Protein AF-A0A430LEE6-F1 (afdb_monomer)

Secondary structure (DSSP, 8-state):
-HHHHHHHT-HHHHHHHHHHHHHTT--HHHHHHHHHSPTT----TTGGG--HHHHHHHHHHHHHHHTSS--HHHHHHHHTTSSSHHHHHHHHHHHHHHHHHHHHHHHTTGGG-TT---PPP--

Foldseek 3Di:
DLLLCLVLVLLVCVQVCLVVCVVVVQDLQRSVCSNDPDALDQDDACVSSHGLLRRLLSNVLSCCRPVVDDDPVSLVSNVVNDDDPVVVVVSSVVSVVVSVVSCVCLVVCPVVPVVPGNDRHPD

Organism: NCBI:txid1147111

InterPro domains:
  IPR029032 AhpD-like [G3DSA:1.20.1290.10] (1-118)
  IPR029032 AhpD-like [SSF69118] (3-110)

Radius of gyration: 14.03 Å; Cα contacts (8 Å, |Δi|>4): 164; chains: 1; bounding box: 35×23×39 Å

Sequence (123 aa):
MSRVGVLTGAAVEWNAHAPMLKKAGVTDEGIETVRTAAPGQKGSDGEGGLSIRMWDLMRYVDAVTKDVNVSDEIFEAMRKHLNDDRQVYEFTMIICGYNASSRFFVALDVAEMKDAKIVKAKL

pLDDT: mean 96.22, std 3.98, range [73.94, 98.75]

Solvent-accessible surface area (backbone atoms only — not comparable to full-atom values): 6826 Å² total; per-residue (Å²): 103,39,51,56,16,50,74,70,45,16,29,62,50,26,70,67,35,45,51,50,43,48,75,72,68,43,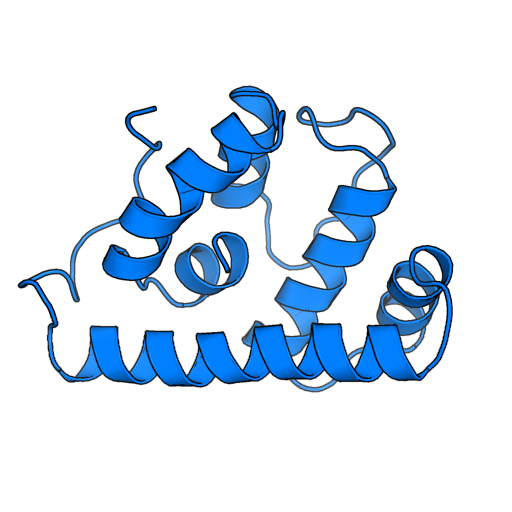41,76,53,19,54,47,36,59,67,63,59,60,84,60,54,84,65,50,71,55,48,59,51,28,46,44,65,54,34,33,46,48,28,38,52,34,27,58,74,74,61,62,72,64,50,68,72,45,50,55,52,30,48,75,74,45,92,50,72,63,52,52,49,52,53,51,49,51,53,52,53,44,56,52,48,34,50,52,39,40,75,64,36,48,93,80,25,50,86,40,74,83,65,87,76,90,115

Mean predicted aligned error: 2.57 Å

Structure (mmCIF, N/CA/C/O backbone):
data_AF-A0A430LEE6-F1
#
_entry.id   AF-A0A430LEE6-F1
#
loop_
_atom_site.group_PDB
_atom_site.id
_atom_site.type_symbol
_atom_site.label_atom_id
_atom_site.label_alt_id
_atom_site.label_comp_id
_atom_site.label_asym_id
_atom_site.label_entity_id
_atom_site.label_seq_id
_atom_site.pdbx_PDB_ins_code
_atom_site.Cartn_x
_atom_site.Cartn_y
_atom_site.Cartn_z
_atom_site.occupancy
_atom_site.B_iso_or_equiv
_atom_site.auth_seq_id
_atom_site.auth_comp_id
_atom_site.auth_asym_id
_atom_site.auth_atom_id
_atom_site.pdbx_PDB_model_num
ATOM 1 N N . MET A 1 1 ? -0.022 4.634 -3.703 1.00 78.00 1 MET A N 1
ATOM 2 C CA . MET A 1 1 ? 0.870 4.659 -4.886 1.00 78.00 1 MET A CA 1
ATOM 3 C C . MET A 1 1 ? 2.002 3.659 -4.752 1.00 78.00 1 MET A C 1
ATOM 5 O O . MET A 1 1 ? 1.953 2.643 -5.422 1.00 78.00 1 MET A O 1
ATOM 9 N N . SER A 1 2 ? 2.970 3.883 -3.852 1.00 94.38 2 SER A N 1
ATOM 10 C CA . SER A 1 2 ? 4.186 3.059 -3.767 1.00 94.38 2 SER A CA 1
ATOM 11 C C . SER A 1 2 ? 3.878 1.575 -3.572 1.00 94.38 2 SER A C 1
ATOM 13 O O . SER A 1 2 ? 4.439 0.744 -4.273 1.00 94.38 2 SER A O 1
ATOM 15 N N . ARG A 1 3 ? 2.913 1.246 -2.701 1.00 97.75 3 ARG A N 1
ATOM 16 C CA . ARG A 1 3 ? 2.467 -0.138 -2.504 1.00 97.75 3 ARG A CA 1
ATOM 17 C C . ARG A 1 3 ? 1.811 -0.751 -3.748 1.00 97.75 3 ARG A C 1
ATOM 19 O O . ARG A 1 3 ? 2.091 -1.900 -4.052 1.00 97.75 3 ARG A O 1
ATOM 26 N N . VAL A 1 4 ? 1.004 0.009 -4.497 1.00 98.12 4 VAL A N 1
ATOM 27 C CA . VAL A 1 4 ? 0.418 -0.473 -5.764 1.00 98.12 4 VAL A CA 1
ATOM 28 C C . VAL A 1 4 ? 1.534 -0.830 -6.742 1.00 98.12 4 VAL A C 1
ATOM 30 O O . VAL A 1 4 ? 1.556 -1.958 -7.212 1.00 98.12 4 VAL A O 1
ATOM 33 N N . GLY A 1 5 ? 2.512 0.061 -6.946 1.00 96.81 5 GLY A N 1
ATOM 34 C CA . GLY A 1 5 ? 3.654 -0.203 -7.830 1.00 96.81 5 GLY A CA 1
ATOM 35 C C . GLY A 1 5 ? 4.478 -1.431 -7.418 1.00 96.81 5 GLY A C 1
ATOM 36 O O . GLY A 1 5 ? 4.878 -2.220 -8.270 1.00 96.81 5 GLY A O 1
ATOM 37 N N . VAL A 1 6 ? 4.672 -1.652 -6.111 1.00 97.69 6 VAL A N 1
ATOM 38 C CA . VAL A 1 6 ? 5.297 -2.882 -5.579 1.00 97.69 6 VAL A CA 1
ATOM 39 C C . VAL A 1 6 ? 4.489 -4.119 -5.977 1.00 97.69 6 VAL A C 1
ATOM 41 O O . VAL A 1 6 ? 5.043 -5.088 -6.490 1.00 97.69 6 VAL A O 1
ATOM 44 N N . LEU A 1 7 ? 3.175 -4.086 -5.757 1.00 97.88 7 LEU A N 1
ATOM 45 C CA . LEU A 1 7 ? 2.280 -5.214 -6.001 1.00 97.88 7 LEU A CA 1
ATOM 46 C C . LEU A 1 7 ? 2.088 -5.519 -7.488 1.00 97.88 7 LEU A C 1
ATOM 48 O O . LEU A 1 7 ? 1.918 -6.683 -7.854 1.00 97.88 7 LEU A O 1
ATOM 52 N N . THR A 1 8 ? 2.076 -4.501 -8.342 1.00 96.88 8 THR A N 1
ATOM 53 C CA . THR A 1 8 ? 1.879 -4.639 -9.790 1.00 96.88 8 THR A CA 1
ATOM 54 C C . THR A 1 8 ? 3.184 -4.864 -10.548 1.00 96.88 8 THR A C 1
ATOM 56 O O . THR A 1 8 ? 3.136 -5.220 -11.721 1.00 96.88 8 THR A O 1
ATOM 59 N N . GLY A 1 9 ? 4.338 -4.682 -9.899 1.00 95.94 9 GLY A N 1
ATOM 60 C CA . GLY A 1 9 ? 5.646 -4.738 -10.552 1.00 95.94 9 GLY A CA 1
ATOM 61 C C . GLY A 1 9 ? 5.979 -3.484 -11.365 1.00 95.94 9 GLY A C 1
ATOM 62 O O . GLY A 1 9 ? 6.953 -3.482 -12.109 1.00 95.94 9 GLY A O 1
ATOM 63 N N . ALA A 1 10 ? 5.209 -2.400 -11.227 1.00 96.81 10 ALA A N 1
ATOM 64 C CA . ALA A 1 10 ? 5.473 -1.140 -11.911 1.00 96.81 10 ALA A CA 1
ATOM 65 C C . ALA A 1 10 ? 6.661 -0.395 -11.271 1.00 96.81 10 ALA A C 1
ATOM 67 O O . ALA A 1 10 ? 6.501 0.500 -10.435 1.00 96.81 10 ALA A O 1
ATOM 68 N N . ALA A 1 11 ? 7.881 -0.747 -11.687 1.00 95.56 11 ALA A N 1
ATOM 69 C CA . ALA A 1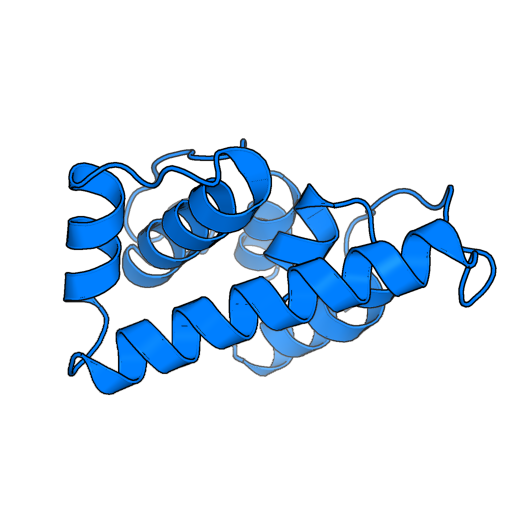 11 ? 9.118 -0.162 -11.163 1.00 95.56 11 ALA A CA 1
ATOM 70 C C . ALA A 1 11 ? 9.231 1.352 -11.394 1.00 95.56 11 ALA A C 1
ATOM 72 O O . ALA A 1 11 ? 9.789 2.056 -10.551 1.00 95.56 11 ALA A O 1
ATOM 73 N N . VAL A 1 12 ? 8.644 1.862 -12.482 1.00 93.56 12 VAL A N 1
ATOM 74 C CA . VAL A 1 12 ? 8.527 3.304 -12.755 1.00 93.56 12 VAL A CA 1
ATOM 75 C C . VAL A 1 12 ? 7.814 4.019 -11.605 1.00 93.56 12 VAL A C 1
ATOM 77 O O . VAL A 1 12 ? 8.325 5.000 -11.065 1.00 93.56 12 VAL A O 1
ATOM 80 N N . GLU A 1 13 ? 6.658 3.502 -11.180 1.00 94.38 13 GLU A N 1
ATOM 81 C CA . GLU A 1 13 ? 5.867 4.100 -10.100 1.00 94.38 13 GLU A CA 1
ATOM 82 C C . GLU A 1 13 ? 6.586 3.997 -8.759 1.00 94.38 13 GLU A C 1
ATOM 84 O O . GLU A 1 13 ? 6.619 4.965 -7.998 1.00 94.38 13 GLU A O 1
ATOM 89 N N . TRP A 1 14 ? 7.188 2.842 -8.466 1.00 95.75 14 TRP A N 1
ATOM 90 C CA . TRP A 1 14 ? 7.958 2.667 -7.238 1.00 95.75 14 TRP A CA 1
ATOM 91 C C . TRP A 1 14 ? 9.103 3.681 -7.141 1.00 95.75 14 TRP A C 1
ATOM 93 O O . TRP A 1 14 ? 9.220 4.378 -6.132 1.00 95.75 14 TRP A O 1
ATOM 103 N N . ASN A 1 15 ? 9.898 3.818 -8.202 1.00 94.31 15 ASN A N 1
ATOM 104 C CA . ASN A 1 15 ? 11.034 4.736 -8.229 1.00 94.31 15 ASN A CA 1
ATOM 105 C C . ASN A 1 15 ? 10.600 6.202 -8.095 1.00 94.31 15 ASN A C 1
ATOM 107 O O . ASN A 1 15 ? 11.286 6.983 -7.438 1.00 94.31 15 ASN A O 1
ATOM 111 N N . ALA A 1 16 ? 9.453 6.570 -8.670 1.00 92.38 16 ALA A N 1
ATOM 112 C CA . ALA A 1 16 ? 8.911 7.921 -8.558 1.00 92.38 16 ALA A CA 1
ATOM 113 C C . ALA A 1 16 ? 8.331 8.222 -7.162 1.00 92.38 16 ALA A C 1
ATOM 115 O O . ALA A 1 16 ? 8.472 9.340 -6.661 1.00 92.38 16 ALA A O 1
ATOM 116 N N . HIS A 1 17 ? 7.682 7.246 -6.517 1.00 94.12 17 HIS A N 1
ATOM 117 C CA . HIS A 1 17 ? 6.899 7.486 -5.300 1.00 94.12 17 HIS A CA 1
ATOM 118 C C . HIS A 1 17 ? 7.578 7.075 -3.992 1.00 94.12 17 HIS A C 1
ATOM 120 O O . HIS A 1 17 ? 7.241 7.638 -2.949 1.00 94.12 17 HIS A O 1
ATOM 126 N N . ALA A 1 18 ? 8.541 6.151 -3.991 1.00 94.81 18 ALA A N 1
ATOM 127 C CA . ALA A 1 18 ? 9.267 5.802 -2.767 1.00 94.81 18 ALA A CA 1
ATOM 128 C C . ALA A 1 18 ? 9.986 7.013 -2.123 1.00 94.81 18 ALA A C 1
ATOM 130 O O . ALA A 1 18 ? 9.840 7.194 -0.911 1.00 94.81 18 ALA A O 1
ATOM 131 N N . PRO A 1 19 ? 10.633 7.928 -2.880 1.00 94.62 19 PRO A N 1
ATOM 132 C CA . PRO A 1 19 ? 11.190 9.159 -2.309 1.00 94.62 19 PRO A CA 1
ATOM 133 C C . PRO A 1 19 ? 10.137 10.075 -1.668 1.00 94.62 19 PRO A C 1
ATOM 135 O O . PRO A 1 19 ? 10.438 10.827 -0.741 1.00 94.62 19 PRO A O 1
ATOM 138 N N . MET A 1 20 ? 8.883 10.022 -2.130 1.00 94.94 20 MET A N 1
ATOM 139 C CA . MET A 1 20 ? 7.795 10.811 -1.545 1.00 94.94 20 MET A CA 1
ATOM 140 C C . MET A 1 20 ? 7.382 10.281 -0.169 1.00 94.94 20 MET A C 1
ATOM 142 O O . MET A 1 20 ? 7.046 11.084 0.695 1.00 94.94 20 MET A O 1
ATOM 146 N N . LEU A 1 21 ? 7.465 8.964 0.069 1.00 94.25 21 LEU A N 1
ATOM 147 C CA . LEU A 1 21 ? 7.246 8.393 1.405 1.00 94.25 21 LEU A CA 1
ATOM 148 C C . LEU A 1 21 ? 8.270 8.937 2.405 1.00 94.25 21 LEU A C 1
ATOM 150 O O . LEU A 1 21 ? 7.897 9.355 3.499 1.00 94.25 21 LEU A O 1
ATOM 154 N N . LYS A 1 22 ? 9.542 9.016 1.998 1.00 94.69 22 LYS A N 1
ATOM 155 C CA . LYS A 1 22 ? 10.606 9.591 2.829 1.00 94.69 22 LYS A CA 1
ATOM 156 C C . LYS A 1 22 ? 10.338 11.061 3.148 1.00 94.69 22 LYS A C 1
ATOM 158 O O . LYS A 1 22 ? 10.417 11.462 4.305 1.00 94.69 22 LYS A O 1
ATOM 163 N N . LYS A 1 23 ? 9.951 11.854 2.142 1.00 95.12 23 LYS A N 1
ATOM 164 C CA . LYS A 1 23 ? 9.558 13.266 2.325 1.00 95.12 23 LYS A CA 1
ATOM 165 C C . LYS A 1 23 ? 8.335 13.432 3.232 1.00 95.12 23 LYS A C 1
ATOM 167 O O . LYS A 1 23 ? 8.241 14.433 3.930 1.00 95.12 23 LYS A O 1
ATOM 172 N N . ALA A 1 24 ? 7.427 12.458 3.238 1.00 94.06 24 ALA A N 1
ATOM 173 C CA . ALA A 1 24 ? 6.269 12.416 4.128 1.00 94.06 24 ALA A CA 1
ATOM 174 C C . ALA A 1 24 ? 6.602 11.931 5.556 1.00 94.06 24 ALA A C 1
ATOM 176 O O . ALA A 1 24 ? 5.698 11.810 6.378 1.00 94.06 24 ALA A O 1
ATOM 177 N N . GLY A 1 25 ? 7.875 11.656 5.860 1.00 95.44 25 GLY A N 1
ATOM 178 C CA . GLY A 1 25 ? 8.338 11.274 7.195 1.00 95.44 25 GLY A CA 1
ATOM 179 C C . GLY A 1 25 ? 8.333 9.771 7.479 1.00 95.44 25 GLY A C 1
ATOM 180 O O . GLY A 1 25 ? 8.590 9.381 8.615 1.00 95.44 25 GLY A O 1
ATOM 181 N N . VAL A 1 26 ? 8.077 8.914 6.484 1.00 96.69 26 VAL A N 1
ATOM 182 C CA . VAL A 1 26 ? 8.215 7.458 6.658 1.00 96.69 26 VAL A CA 1
ATOM 183 C C . VAL A 1 26 ? 9.700 7.106 6.797 1.00 96.69 26 VAL A C 1
ATOM 185 O O . VAL A 1 26 ? 10.541 7.592 6.034 1.00 96.69 26 VAL A O 1
ATOM 188 N N . THR A 1 27 ? 10.034 6.271 7.783 1.00 96.94 27 THR A N 1
ATOM 189 C CA . THR A 1 27 ? 11.412 5.827 8.037 1.00 96.94 27 THR A CA 1
ATOM 190 C C . THR A 1 27 ? 11.920 4.913 6.918 1.00 96.94 27 THR A C 1
ATOM 192 O O . THR A 1 27 ? 11.136 4.359 6.148 1.00 96.94 27 THR A O 1
ATOM 195 N N . ASP A 1 28 ? 13.239 4.719 6.821 1.00 96.50 28 ASP A N 1
ATOM 196 C CA . ASP A 1 28 ? 13.803 3.805 5.812 1.00 96.50 28 ASP A CA 1
ATOM 197 C C . ASP A 1 28 ? 13.358 2.357 6.041 1.00 96.50 28 ASP A C 1
ATOM 199 O O . ASP A 1 28 ? 13.143 1.620 5.081 1.00 96.50 28 ASP A O 1
ATOM 203 N N . GLU A 1 29 ? 13.170 1.975 7.307 1.00 97.44 29 GLU A N 1
ATOM 204 C CA . GLU A 1 29 ? 12.566 0.700 7.691 1.00 97.44 29 GLU A CA 1
ATOM 205 C C . GLU A 1 29 ? 11.111 0.613 7.214 1.00 97.44 29 GLU A C 1
ATOM 207 O O . GLU A 1 29 ? 10.758 -0.346 6.539 1.00 97.44 29 GLU A O 1
ATOM 212 N N . GLY A 1 30 ? 10.298 1.650 7.448 1.00 97.88 30 GLY A N 1
ATOM 213 C CA . GLY A 1 30 ? 8.913 1.713 6.974 1.00 97.88 30 GLY A CA 1
ATOM 214 C C . GLY A 1 30 ? 8.793 1.607 5.456 1.00 97.88 30 GLY A C 1
ATOM 215 O O . GLY A 1 30 ? 7.954 0.871 4.939 1.00 97.88 30 GLY A O 1
ATOM 216 N N . ILE A 1 31 ? 9.660 2.299 4.716 1.00 97.88 31 ILE A N 1
ATOM 217 C CA . ILE A 1 31 ? 9.689 2.229 3.248 1.00 97.88 31 ILE A CA 1
ATOM 218 C C . ILE A 1 31 ? 10.068 0.821 2.784 1.00 97.88 31 ILE A C 1
ATOM 220 O O . ILE A 1 31 ? 9.480 0.304 1.831 1.00 97.88 31 ILE A O 1
ATOM 224 N N . GLU A 1 32 ? 11.021 0.184 3.460 1.00 97.62 32 GLU A N 1
ATOM 225 C CA . GLU A 1 32 ? 11.403 -1.191 3.166 1.00 97.62 32 GLU A CA 1
ATOM 226 C C . GLU A 1 32 ? 10.278 -2.181 3.496 1.00 97.62 32 GLU A C 1
ATOM 228 O O . GLU A 1 32 ? 10.003 -3.076 2.695 1.00 97.62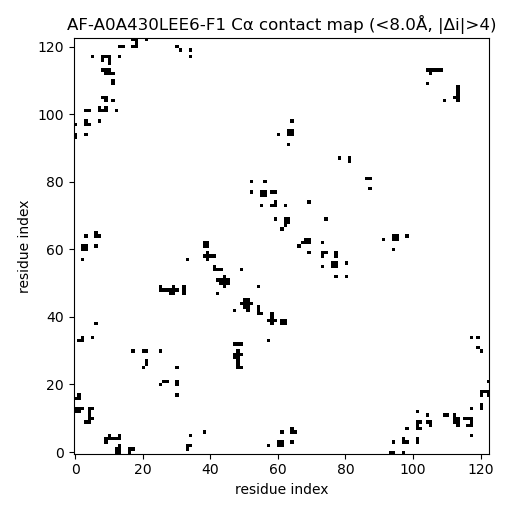 32 GLU A O 1
ATOM 233 N N . THR A 1 33 ? 9.551 -1.981 4.594 1.00 98.19 33 THR A N 1
ATOM 234 C CA . THR A 1 33 ? 8.350 -2.752 4.943 1.00 98.19 33 THR A CA 1
ATOM 235 C C . THR A 1 33 ? 7.268 -2.605 3.875 1.00 98.19 33 THR A C 1
ATOM 237 O O . THR A 1 33 ? 6.748 -3.610 3.396 1.00 98.19 33 THR A O 1
ATOM 240 N N . VAL A 1 34 ? 6.990 -1.390 3.384 1.00 98.06 34 VAL A N 1
ATOM 241 C CA . VAL A 1 34 ? 6.051 -1.172 2.261 1.00 98.06 34 VAL A CA 1
ATOM 242 C C . VAL A 1 34 ? 6.460 -1.964 1.011 1.00 98.06 34 VAL A C 1
ATOM 244 O O . VAL A 1 34 ? 5.596 -2.434 0.265 1.00 98.06 34 VAL A O 1
ATOM 247 N N . ARG A 1 35 ? 7.766 -2.140 0.776 1.00 97.75 35 ARG A N 1
ATOM 248 C CA . ARG A 1 35 ? 8.306 -2.897 -0.362 1.00 97.75 35 ARG A CA 1
ATOM 249 C C . ARG A 1 35 ? 8.244 -4.413 -0.169 1.00 97.75 35 ARG A C 1
ATOM 251 O O . ARG A 1 35 ? 8.113 -5.135 -1.153 1.00 97.75 35 ARG A O 1
ATOM 258 N N . THR A 1 36 ? 8.389 -4.896 1.063 1.00 97.81 36 THR A N 1
ATOM 259 C CA . THR A 1 36 ? 8.699 -6.310 1.344 1.00 97.81 36 THR A CA 1
ATOM 260 C C . THR A 1 3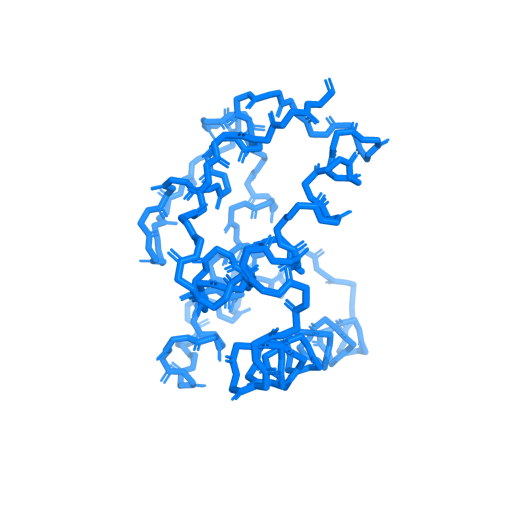6 ? 7.599 -7.070 2.070 1.00 97.81 36 THR A C 1
ATOM 262 O O . THR A 1 36 ? 7.559 -8.293 1.950 1.00 97.81 36 THR A O 1
ATOM 265 N N . ALA A 1 37 ? 6.693 -6.383 2.773 1.00 98.19 37 ALA A N 1
ATOM 266 C CA . ALA A 1 37 ? 5.591 -7.019 3.486 1.00 98.19 37 ALA A CA 1
ATOM 267 C C . ALA A 1 37 ? 4.753 -7.880 2.535 1.00 98.19 37 ALA A C 1
ATOM 269 O O . ALA A 1 37 ? 4.453 -7.462 1.407 1.00 98.19 37 ALA A O 1
ATOM 270 N N . ALA A 1 38 ? 4.348 -9.063 2.994 1.00 98.00 38 ALA A N 1
ATOM 271 C CA . ALA A 1 38 ? 3.491 -9.941 2.209 1.00 98.00 38 ALA A CA 1
ATOM 272 C C . ALA A 1 38 ? 2.118 -9.276 1.974 1.00 98.00 38 ALA A C 1
ATOM 274 O O . ALA A 1 38 ? 1.648 -8.537 2.845 1.00 98.00 38 ALA A O 1
ATOM 275 N N . PRO A 1 39 ? 1.463 -9.495 0.818 1.00 97.31 39 PRO A N 1
ATOM 276 C CA . PRO A 1 39 ? 0.125 -8.966 0.578 1.00 97.31 39 PRO A CA 1
ATOM 277 C C . PRO A 1 39 ? -0.853 -9.362 1.692 1.00 97.31 39 PRO A C 1
ATOM 279 O O . PRO A 1 39 ? -0.943 -10.535 2.050 1.00 97.31 39 PRO A O 1
ATOM 282 N N . GLY A 1 40 ? -1.555 -8.381 2.262 1.00 96.56 40 GLY A N 1
ATOM 283 C CA . GLY A 1 40 ? -2.538 -8.599 3.329 1.00 96.56 40 GLY A CA 1
ATOM 284 C C . GLY A 1 40 ? -1.946 -8.850 4.723 1.00 96.56 40 GLY A C 1
ATOM 285 O O . GLY A 1 40 ? -2.710 -9.089 5.664 1.00 96.56 40 GLY A O 1
ATOM 286 N N . GLN A 1 41 ? -0.618 -8.767 4.881 1.00 97.88 41 GLN A N 1
ATOM 287 C CA . GLN A 1 41 ? 0.062 -8.928 6.167 1.00 97.88 41 GLN A CA 1
ATOM 288 C C . GLN A 1 41 ? -0.493 -7.959 7.220 1.00 97.88 41 GLN A C 1
ATOM 290 O O . GLN A 1 41 ? -0.642 -6.761 6.980 1.00 97.88 41 GLN A O 1
ATOM 295 N N . LYS A 1 42 ? -0.780 -8.500 8.408 1.00 97.00 42 LYS A N 1
ATOM 296 C CA . LYS A 1 42 ? -1.096 -7.723 9.608 1.00 97.00 42 LYS A CA 1
ATOM 297 C C . LYS A 1 42 ? 0.198 -7.302 10.288 1.00 97.00 42 LYS A C 1
ATOM 299 O O . LYS A 1 42 ? 1.118 -8.110 10.378 1.00 97.00 42 LYS A O 1
ATOM 304 N N . GLY A 1 43 ? 0.225 -6.074 10.785 1.00 96.81 43 GLY A N 1
ATOM 305 C CA . GLY A 1 43 ? 1.293 -5.578 11.637 1.00 9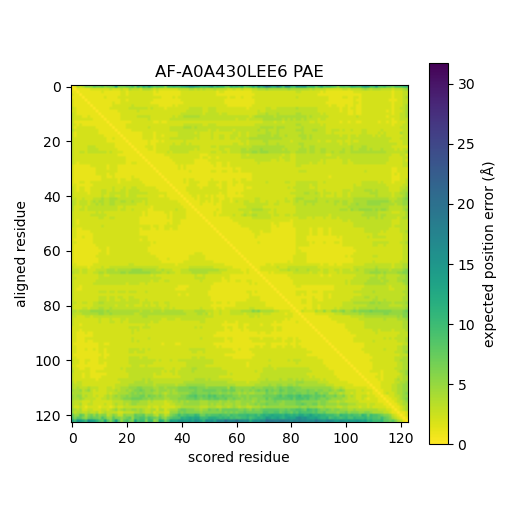6.81 43 GLY A CA 1
ATOM 306 C C . GLY A 1 43 ? 0.729 -4.814 12.827 1.00 96.81 43 GLY A C 1
ATOM 307 O O . GLY A 1 43 ? -0.460 -4.487 12.873 1.00 96.81 43 GLY A O 1
ATOM 308 N N . SER A 1 44 ? 1.596 -4.568 13.795 1.00 97.81 44 SER A N 1
ATOM 309 C CA . SER A 1 44 ? 1.307 -3.837 15.028 1.00 97.81 44 SER A CA 1
ATOM 310 C C . SER A 1 44 ? 1.804 -2.390 14.939 1.00 97.81 44 SER A C 1
ATOM 312 O O . SER A 1 44 ? 2.582 -2.040 14.052 1.00 97.81 44 SER A O 1
ATOM 314 N N . ASP A 1 45 ? 1.372 -1.524 15.859 1.00 98.12 45 ASP A N 1
ATOM 315 C CA . ASP A 1 45 ? 1.831 -0.130 15.877 1.00 98.12 45 ASP A CA 1
ATOM 316 C C . ASP A 1 45 ? 3.351 -0.036 16.097 1.00 98.12 45 ASP A C 1
ATOM 318 O O . ASP A 1 45 ? 3.881 -0.570 17.071 1.00 98.12 45 ASP A O 1
ATOM 322 N N . GLY A 1 46 ? 4.050 0.615 15.165 1.00 97.62 46 GLY A N 1
ATOM 323 C CA . GLY A 1 46 ? 5.508 0.742 15.148 1.00 97.62 46 GLY A CA 1
ATOM 324 C C . GLY A 1 46 ? 6.247 -0.444 14.517 1.00 97.62 46 GLY A C 1
ATOM 325 O O . GLY A 1 46 ? 7.443 -0.332 14.245 1.00 97.62 46 GLY A O 1
ATOM 326 N N . GLU A 1 47 ? 5.569 -1.561 14.242 1.00 98.19 47 GLU A N 1
ATOM 327 C CA . GLU A 1 47 ? 6.184 -2.741 13.632 1.00 98.19 47 GLU A CA 1
ATOM 328 C C . GLU A 1 47 ? 6.673 -2.425 12.215 1.00 98.19 47 GLU A C 1
ATOM 330 O O . GLU A 1 47 ? 5.929 -1.892 11.386 1.00 98.19 47 GLU A O 1
ATOM 335 N N . GLY A 1 48 ? 7.940 -2.746 11.937 1.00 97.81 48 GLY A N 1
ATOM 336 C CA . GLY A 1 48 ? 8.563 -2.480 10.643 1.00 97.81 48 GLY A CA 1
ATOM 337 C C . GLY A 1 48 ? 8.603 -0.993 10.287 1.00 97.81 48 GLY A C 1
ATOM 338 O O . GLY A 1 48 ? 8.579 -0.657 9.107 1.00 97.81 48 GLY A O 1
ATOM 339 N N . GLY A 1 49 ? 8.599 -0.092 11.276 1.00 97.88 49 GLY A N 1
ATOM 340 C CA . GLY A 1 49 ? 8.634 1.355 11.058 1.00 97.88 49 GLY A CA 1
ATOM 341 C C . GLY A 1 49 ? 7.322 1.963 10.548 1.00 97.88 49 GLY A C 1
ATOM 342 O O . GLY A 1 49 ? 7.329 3.101 10.075 1.00 97.88 49 GLY A O 1
ATOM 343 N N . LEU A 1 50 ? 6.208 1.229 10.624 1.00 98.38 50 LEU A N 1
ATOM 344 C CA . LEU A 1 50 ? 4.878 1.687 10.221 1.00 98.38 50 LEU A CA 1
ATOM 345 C C . LEU A 1 50 ? 3.953 1.797 11.437 1.00 98.38 50 LEU A C 1
ATOM 347 O O . LEU A 1 50 ? 3.952 0.938 12.313 1.00 98.38 50 LEU A O 1
ATOM 351 N N . SER A 1 51 ? 3.127 2.843 11.484 1.00 98.31 51 SER A N 1
ATOM 352 C CA . SER A 1 51 ? 2.054 2.921 12.480 1.00 98.31 51 SER A CA 1
ATOM 353 C C . SER A 1 51 ? 0.918 1.954 12.150 1.00 98.31 51 SER A C 1
ATOM 355 O O . SER A 1 51 ? 0.769 1.527 11.001 1.00 98.31 51 SER A O 1
ATOM 357 N N . ILE A 1 52 ? 0.048 1.673 13.122 1.00 98.31 52 ILE A N 1
ATOM 358 C CA . ILE A 1 52 ? -1.141 0.836 12.895 1.00 98.31 52 ILE A CA 1
ATOM 359 C C . ILE A 1 52 ? -2.027 1.397 11.775 1.00 98.31 52 ILE A C 1
ATOM 361 O O . ILE A 1 52 ? -2.524 0.656 10.930 1.00 98.31 52 ILE A O 1
ATOM 365 N N . ARG A 1 53 ? -2.124 2.731 11.687 1.00 98.00 53 ARG A N 1
ATOM 366 C CA . ARG A 1 53 ? -2.801 3.419 10.584 1.00 98.00 53 ARG A CA 1
ATOM 367 C C . ARG A 1 53 ? -2.191 3.054 9.236 1.00 98.00 53 ARG A C 1
ATOM 369 O O . ARG A 1 53 ? -2.918 2.773 8.292 1.00 98.00 53 ARG A O 1
ATOM 376 N N . MET A 1 54 ? -0.866 3.073 9.116 1.00 98.12 54 MET A N 1
ATOM 377 C CA . MET A 1 54 ? -0.199 2.726 7.860 1.00 98.12 54 MET A CA 1
ATOM 378 C C . MET A 1 54 ? -0.396 1.250 7.502 1.00 98.12 54 MET A C 1
ATOM 380 O O . MET A 1 54 ? -0.654 0.962 6.335 1.00 98.12 54 MET A O 1
ATOM 384 N N . TRP A 1 55 ? -0.341 0.343 8.480 1.00 98.50 55 TRP A N 1
ATOM 385 C CA . TRP A 1 55 ? -0.608 -1.082 8.274 1.00 98.50 55 TRP A CA 1
ATOM 386 C C . TRP A 1 55 ? -2.025 -1.348 7.757 1.00 98.50 55 TRP A C 1
ATOM 388 O O . TRP A 1 55 ? -2.182 -2.009 6.731 1.00 98.50 55 TRP A O 1
ATOM 398 N N . ASP A 1 56 ? -3.050 -0.791 8.401 1.00 98.56 56 ASP A N 1
ATOM 399 C CA . ASP A 1 56 ? -4.445 -1.008 7.997 1.00 98.56 56 ASP A CA 1
ATOM 400 C C . ASP A 1 56 ? -4.753 -0.401 6.621 1.00 98.56 56 ASP A C 1
ATOM 402 O O . ASP A 1 56 ? -5.371 -1.051 5.773 1.00 98.56 56 ASP A O 1
ATOM 406 N N . LEU A 1 57 ? -4.260 0.815 6.346 1.00 98.31 57 LEU A N 1
ATOM 407 C CA . LEU A 1 57 ? -4.386 1.426 5.020 1.00 98.31 57 LEU A CA 1
ATOM 408 C C . LEU A 1 57 ? -3.652 0.596 3.952 1.00 98.31 57 LEU A C 1
ATOM 410 O O . LEU A 1 57 ? -4.169 0.428 2.849 1.00 98.31 57 LEU A O 1
ATOM 414 N N . MET A 1 58 ? -2.465 0.060 4.261 1.00 98.19 58 MET A N 1
ATOM 415 C CA . MET A 1 58 ? -1.698 -0.779 3.338 1.00 98.19 58 MET A CA 1
ATOM 416 C C . MET A 1 58 ? -2.422 -2.096 3.035 1.00 98.19 58 MET A C 1
ATOM 418 O O . MET A 1 58 ? -2.518 -2.465 1.869 1.00 98.19 58 MET A O 1
ATOM 422 N N . ARG A 1 59 ? -3.010 -2.762 4.038 1.00 98.38 59 ARG A N 1
ATOM 423 C CA . ARG A 1 59 ? -3.816 -3.980 3.831 1.00 98.38 59 ARG A CA 1
ATOM 424 C C . ARG A 1 59 ? -5.003 -3.740 2.902 1.00 98.38 59 ARG A C 1
ATOM 426 O O . ARG A 1 59 ? -5.304 -4.589 2.067 1.00 98.38 59 ARG A O 1
ATOM 433 N N . TYR A 1 60 ? -5.650 -2.582 3.010 1.00 98.75 60 TYR A N 1
ATOM 434 C CA . TYR A 1 60 ? -6.721 -2.208 2.088 1.00 98.75 60 TYR A CA 1
ATOM 435 C C . TYR A 1 60 ? -6.209 -1.989 0.660 1.00 98.75 60 TYR A C 1
ATOM 437 O O . TYR A 1 60 ? -6.818 -2.478 -0.290 1.00 98.75 60 TYR A O 1
ATOM 445 N N . VAL A 1 61 ? -5.059 -1.322 0.494 1.00 98.69 61 VAL A N 1
ATOM 446 C CA . VAL A 1 61 ? -4.402 -1.182 -0.821 1.00 98.69 61 VAL A CA 1
ATOM 447 C C . VAL A 1 61 ? -4.101 -2.550 -1.432 1.00 98.69 61 VAL A C 1
ATOM 449 O O . VAL A 1 61 ? -4.337 -2.740 -2.627 1.00 98.69 61 VAL A O 1
ATOM 452 N N . ASP A 1 62 ? -3.611 -3.492 -0.625 1.00 98.69 62 ASP A N 1
ATOM 453 C CA . ASP A 1 62 ? -3.302 -4.855 -1.054 1.00 98.69 62 ASP A CA 1
ATOM 454 C C . ASP A 1 62 ? -4.557 -5.576 -1.557 1.00 98.69 62 ASP A C 1
ATOM 456 O O . ASP A 1 62 ? -4.563 -6.049 -2.695 1.00 98.69 62 ASP A O 1
ATOM 460 N N . ALA A 1 63 ? -5.632 -5.573 -0.763 1.00 98.50 63 ALA A N 1
ATOM 461 C CA . ALA A 1 63 ? -6.889 -6.236 -1.102 1.00 98.50 63 ALA A CA 1
ATOM 462 C C . ALA A 1 63 ? -7.535 -5.648 -2.368 1.00 98.50 63 ALA A C 1
ATOM 464 O O . ALA A 1 63 ? -7.888 -6.389 -3.285 1.00 98.50 63 ALA A O 1
ATOM 465 N N . VAL A 1 64 ? -7.612 -4.316 -2.489 1.00 98.56 64 VAL A N 1
ATOM 466 C CA . VAL A 1 64 ? -8.148 -3.656 -3.698 1.00 98.56 64 VAL A CA 1
ATOM 467 C C . VAL A 1 64 ? -7.300 -3.977 -4.937 1.00 98.56 64 VAL A C 1
ATOM 469 O O . VAL A 1 64 ? -7.826 -4.088 -6.042 1.00 98.56 64 VAL A O 1
ATOM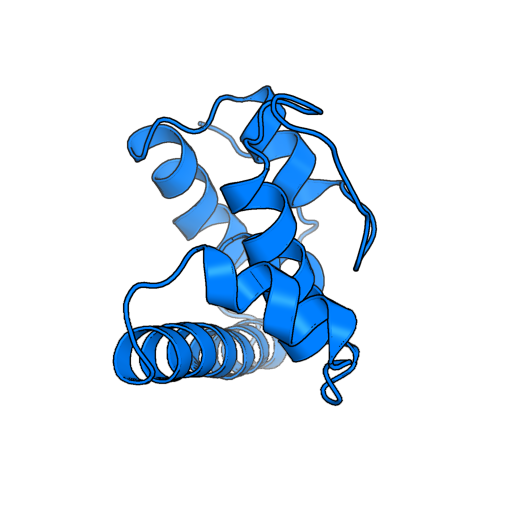 472 N N . THR A 1 65 ? -5.983 -4.139 -4.776 1.00 98.50 65 THR A N 1
ATOM 473 C CA . THR A 1 65 ? -5.050 -4.366 -5.893 1.00 98.50 65 THR A CA 1
ATOM 474 C C . THR A 1 65 ? -4.981 -5.826 -6.342 1.00 98.50 65 THR A C 1
ATOM 476 O O . THR A 1 65 ? -4.815 -6.081 -7.538 1.00 98.50 65 THR A O 1
ATOM 479 N N . LYS A 1 66 ? -5.051 -6.783 -5.410 1.00 97.81 66 LYS A N 1
ATOM 480 C CA . LYS A 1 66 ? -4.819 -8.212 -5.676 1.00 97.81 66 LYS A CA 1
ATOM 481 C C . LYS A 1 66 ? -6.081 -9.057 -5.643 1.00 97.81 66 LYS A C 1
ATOM 483 O O . LYS A 1 66 ? -6.243 -9.900 -6.521 1.00 97.81 66 LYS A O 1
ATOM 488 N N . ASP A 1 67 ? -6.956 -8.807 -4.678 1.00 97.25 67 ASP A N 1
ATOM 489 C CA . ASP A 1 67 ? -8.116 -9.662 -4.421 1.00 97.25 67 ASP A CA 1
ATOM 490 C C . ASP A 1 67 ? -9.378 -9.117 -5.093 1.00 97.25 67 ASP A C 1
ATOM 492 O O . ASP A 1 67 ? -10.259 -9.889 -5.470 1.00 97.25 67 ASP A O 1
ATOM 496 N N . VAL A 1 68 ? -9.450 -7.790 -5.280 1.00 94.50 68 VAL A N 1
ATOM 497 C CA . VAL A 1 68 ? -10.595 -7.008 -5.789 1.00 94.50 68 VAL A CA 1
ATOM 498 C C . VAL A 1 68 ? -11.805 -7.048 -4.849 1.00 94.50 68 VAL A C 1
ATOM 500 O O . VAL A 1 68 ? -12.391 -6.008 -4.558 1.00 94.50 68 VAL A O 1
ATOM 503 N N . ASN A 1 69 ? -12.156 -8.227 -4.338 1.00 96.50 69 ASN A N 1
ATOM 504 C CA . ASN A 1 69 ? -13.150 -8.418 -3.296 1.00 96.50 69 ASN A CA 1
ATOM 505 C C . ASN A 1 69 ? -12.523 -8.185 -1.913 1.00 96.50 69 ASN A C 1
ATOM 507 O O . ASN A 1 69 ? -11.819 -9.045 -1.384 1.00 96.50 69 ASN A O 1
ATOM 511 N N . VAL A 1 70 ? -12.770 -7.010 -1.338 1.00 98.19 70 VAL A N 1
ATOM 512 C CA 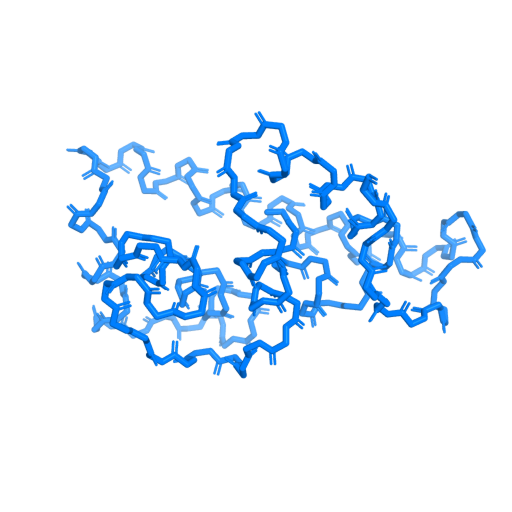. VAL A 1 70 ? -12.258 -6.635 -0.015 1.00 98.19 70 VAL A CA 1
ATOM 513 C C . VAL A 1 70 ? -13.177 -7.194 1.069 1.00 98.19 70 VAL A C 1
ATOM 515 O O . VAL A 1 70 ? -14.382 -6.968 1.031 1.00 98.19 70 VAL A O 1
ATOM 518 N N . SER A 1 71 ? -12.615 -7.896 2.055 1.00 98.38 71 SER A N 1
ATOM 519 C CA . SER A 1 71 ? -13.392 -8.389 3.197 1.00 98.38 71 SER A CA 1
ATOM 520 C C . SER A 1 71 ? -13.836 -7.254 4.123 1.00 98.38 71 SER A C 1
ATOM 522 O O . SER A 1 71 ? -13.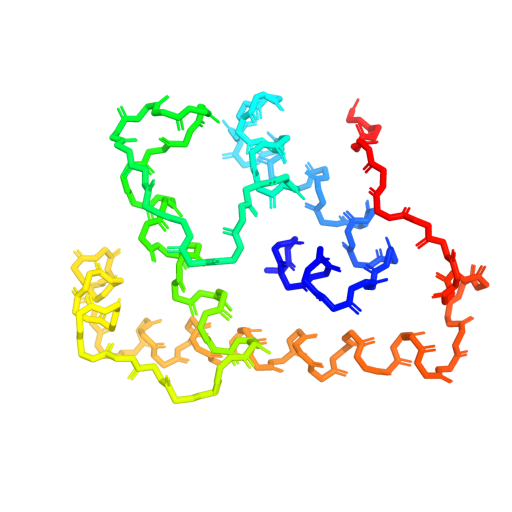115 -6.267 4.297 1.00 98.38 71 SER A O 1
ATOM 524 N N . ASP A 1 72 ? -14.968 -7.446 4.804 1.00 98.44 72 ASP A N 1
ATOM 525 C CA . ASP A 1 72 ? -15.477 -6.500 5.806 1.00 98.44 72 ASP A CA 1
ATOM 526 C C . ASP A 1 72 ? -14.428 -6.202 6.889 1.00 98.44 72 ASP A C 1
ATOM 528 O O . ASP A 1 72 ? -14.255 -5.061 7.297 1.00 98.44 72 ASP A O 1
ATOM 532 N N . GLU A 1 73 ? -13.649 -7.205 7.308 1.00 98.12 73 GLU A N 1
ATOM 533 C CA . GLU A 1 73 ? -12.572 -7.031 8.292 1.00 98.12 73 GLU A CA 1
ATOM 534 C C . GLU A 1 73 ? -11.521 -6.006 7.838 1.00 98.12 73 GLU A C 1
ATOM 536 O O . GLU A 1 73 ? -11.090 -5.169 8.631 1.00 98.12 73 GLU A O 1
ATOM 541 N N . ILE A 1 74 ? -11.109 -6.058 6.568 1.00 98.50 74 ILE A N 1
ATOM 542 C CA . ILE A 1 74 ? -10.108 -5.142 6.008 1.00 98.50 74 ILE A CA 1
ATOM 543 C C . ILE A 1 74 ? -10.727 -3.766 5.754 1.00 98.50 74 ILE A C 1
ATOM 545 O O . ILE A 1 74 ? -10.103 -2.747 6.062 1.00 98.50 74 ILE A O 1
ATOM 549 N N . PHE A 1 75 ? -11.950 -3.729 5.220 1.00 98.62 75 PHE A N 1
ATOM 550 C CA . PHE A 1 75 ? -12.669 -2.486 4.960 1.00 98.62 75 PHE A CA 1
ATOM 551 C C . PHE A 1 75 ? -12.896 -1.692 6.253 1.00 98.62 75 PHE A C 1
ATOM 553 O O . PHE A 1 75 ? -12.526 -0.520 6.331 1.00 98.62 75 PHE A O 1
ATOM 560 N N . GLU A 1 76 ? -13.411 -2.345 7.297 1.00 98.44 76 GLU A N 1
ATOM 561 C CA . GLU A 1 76 ? -13.683 -1.720 8.593 1.00 98.44 76 GLU A CA 1
ATOM 562 C C . GLU A 1 76 ? -12.403 -1.299 9.325 1.00 98.44 76 GLU A C 1
ATOM 564 O O . GLU A 1 76 ? -12.387 -0.272 10.005 1.00 98.44 76 GLU A O 1
ATOM 569 N N . ALA A 1 77 ? -11.303 -2.049 9.188 1.00 98.38 77 ALA A N 1
ATOM 570 C CA . ALA A 1 77 ? -10.010 -1.645 9.744 1.00 98.38 77 ALA A CA 1
ATOM 571 C C . ALA A 1 77 ? -9.498 -0.347 9.098 1.00 98.38 77 ALA A C 1
ATOM 573 O O . ALA A 1 77 ? -9.154 0.600 9.801 1.00 98.38 77 ALA A O 1
ATOM 574 N N . MET A 1 78 ? -9.523 -0.268 7.765 1.00 97.94 78 MET A N 1
ATOM 575 C CA . MET A 1 78 ? -9.150 0.935 7.016 1.00 97.94 78 MET A CA 1
ATOM 576 C C . MET A 1 78 ? -10.061 2.118 7.356 1.00 97.94 78 MET A C 1
ATOM 578 O O . MET A 1 78 ? -9.569 3.222 7.604 1.00 97.94 78 MET A O 1
ATOM 582 N N . ARG A 1 79 ? -11.378 1.886 7.421 1.00 98.12 79 ARG A N 1
ATOM 583 C CA . ARG A 1 79 ? -12.378 2.936 7.634 1.00 98.12 79 ARG A CA 1
ATOM 584 C C . ARG A 1 79 ? -12.147 3.728 8.916 1.00 98.12 79 ARG A C 1
ATOM 586 O O . ARG A 1 79 ? -12.322 4.942 8.910 1.00 98.12 79 ARG A O 1
ATOM 593 N N . LYS A 1 80 ? -11.711 3.068 9.992 1.00 98.12 80 LYS A N 1
ATOM 594 C CA . LYS A 1 80 ? -11.420 3.700 11.294 1.00 98.12 80 LYS A CA 1
ATOM 595 C C . LYS A 1 80 ? -10.369 4.811 11.220 1.00 98.12 80 LYS A C 1
ATOM 597 O O . LYS A 1 80 ? -10.308 5.646 12.117 1.00 98.12 80 LYS A O 1
ATOM 602 N N . HIS A 1 81 ? -9.547 4.823 10.171 1.00 98.00 81 HIS A N 1
ATOM 603 C CA . HIS A 1 81 ? -8.461 5.787 9.978 1.00 98.00 81 HIS A CA 1
ATOM 604 C C . HIS A 1 81 ? -8.816 6.960 9.057 1.00 98.00 81 HIS A C 1
ATOM 606 O O . HIS A 1 81 ? -7.938 7.791 8.771 1.00 98.00 81 HIS A O 1
ATOM 612 N N . LEU A 1 82 ? -10.059 7.003 8.568 1.00 97.44 82 LEU A N 1
ATOM 613 C CA . LEU A 1 82 ? -10.596 8.018 7.666 1.00 97.44 82 LEU A CA 1
ATOM 614 C C . LEU A 1 82 ? -11.808 8.708 8.300 1.00 97.44 82 LEU A C 1
ATOM 616 O O . LEU A 1 82 ? -12.575 8.100 9.043 1.00 97.44 82 LEU A O 1
ATOM 620 N N . ASN A 1 83 ? -11.978 9.992 7.999 1.00 95.19 83 ASN A N 1
ATOM 621 C CA . ASN A 1 83 ? -12.951 10.835 8.692 1.00 95.19 83 ASN A CA 1
ATOM 622 C C . ASN A 1 83 ? -14.398 10.569 8.252 1.00 95.19 83 ASN A C 1
ATOM 624 O O . ASN A 1 83 ? -15.313 10.634 9.069 1.00 95.19 83 ASN A O 1
ATOM 628 N N . ASP A 1 84 ? -14.617 10.309 6.962 1.00 97.12 84 ASP A N 1
ATOM 629 C CA . ASP A 1 84 ? -15.947 10.229 6.358 1.00 97.12 84 ASP A CA 1
ATOM 630 C C . ASP A 1 84 ? -15.981 9.307 5.123 1.00 97.12 84 ASP A C 1
ATOM 632 O O . ASP A 1 84 ? -14.958 8.782 4.670 1.00 97.12 84 ASP A O 1
ATOM 636 N N . ASP A 1 85 ? -17.184 9.099 4.574 1.00 97.94 85 ASP A N 1
ATOM 637 C CA . ASP A 1 85 ? -17.404 8.285 3.366 1.00 97.94 85 ASP A CA 1
ATOM 638 C C . ASP A 1 85 ? -16.655 8.843 2.154 1.00 97.94 85 ASP A C 1
ATOM 640 O O . ASP A 1 85 ? -16.220 8.097 1.273 1.00 97.94 85 ASP A O 1
ATOM 644 N N . ARG A 1 86 ? -16.482 10.167 2.109 1.00 98.31 86 ARG A N 1
ATOM 645 C CA . ARG A 1 86 ? -15.799 10.839 1.013 1.00 98.31 86 ARG A CA 1
ATOM 646 C C . ARG A 1 86 ? -14.323 10.459 0.985 1.00 98.31 86 ARG A C 1
ATOM 648 O O . ARG A 1 86 ? -13.824 10.122 -0.083 1.00 98.31 86 ARG A O 1
ATOM 655 N N . GLN A 1 87 ? -13.638 10.449 2.125 1.00 98.25 87 GLN A N 1
ATOM 656 C CA . GLN A 1 87 ? -12.238 10.028 2.187 1.00 98.25 87 GLN A CA 1
ATOM 657 C C . GLN A 1 87 ? -12.055 8.561 1.795 1.00 98.25 87 GLN A C 1
ATOM 659 O O . GLN A 1 87 ? -11.063 8.226 1.152 1.00 98.25 87 GLN A O 1
ATOM 664 N N . VAL A 1 88 ? -13.006 7.685 2.130 1.00 98.31 88 VAL A N 1
ATOM 665 C CA . VAL A 1 88 ? -12.978 6.276 1.700 1.00 98.31 88 VAL A CA 1
ATOM 666 C C . VAL A 1 88 ? -13.101 6.166 0.188 1.00 98.31 88 VAL A C 1
ATOM 668 O O . VAL A 1 88 ? -12.325 5.444 -0.445 1.00 98.31 88 VAL A O 1
ATOM 671 N N . TYR A 1 89 ? -14.044 6.907 -0.398 1.00 98.31 89 TYR A N 1
ATOM 672 C CA . TYR A 1 89 ? -14.208 6.986 -1.844 1.00 98.31 89 TYR A CA 1
ATOM 673 C C . TYR A 1 89 ? -12.937 7.517 -2.518 1.00 98.31 89 TYR A C 1
ATOM 675 O O . TYR A 1 89 ? -12.400 6.867 -3.412 1.00 98.31 89 TYR A O 1
ATOM 683 N N . GLU A 1 90 ? -12.411 8.656 -2.062 1.00 98.50 90 GLU A N 1
ATOM 684 C CA . GLU A 1 90 ? -11.210 9.282 -2.621 1.00 98.50 90 GLU A CA 1
ATOM 685 C C . GLU A 1 90 ? -9.991 8.358 -2.503 1.00 98.50 90 GLU A C 1
ATOM 687 O O . GLU A 1 90 ? -9.263 8.170 -3.479 1.00 98.50 90 GLU A O 1
ATOM 692 N N . PHE A 1 91 ? -9.796 7.714 -1.350 1.00 98.31 91 PHE A N 1
ATOM 693 C CA . PHE A 1 91 ? -8.699 6.771 -1.147 1.00 98.31 91 PHE A CA 1
ATOM 694 C C . PHE A 1 91 ? -8.810 5.559 -2.078 1.00 98.31 91 PHE A C 1
ATOM 696 O O . PHE A 1 91 ? -7.835 5.196 -2.737 1.00 98.31 91 PHE A O 1
ATOM 703 N N . THR A 1 92 ? -10.006 4.982 -2.205 1.00 98.62 92 THR A N 1
ATOM 704 C CA . THR A 1 92 ? -10.261 3.850 -3.109 1.00 98.62 92 THR A CA 1
ATOM 705 C C . THR A 1 92 ? -10.031 4.245 -4.567 1.00 98.62 92 THR A C 1
ATOM 707 O O . THR A 1 92 ? -9.337 3.538 -5.298 1.00 98.62 92 THR A O 1
ATOM 710 N N . MET A 1 93 ? -10.524 5.413 -4.985 1.00 98.56 93 MET A N 1
ATOM 711 C CA . MET A 1 93 ? -10.323 5.936 -6.338 1.00 98.56 93 MET A CA 1
ATOM 712 C C . MET A 1 93 ? -8.849 6.182 -6.656 1.00 98.56 93 MET A C 1
ATOM 714 O O . MET A 1 93 ? -8.409 5.881 -7.766 1.00 98.56 93 MET A O 1
ATOM 718 N N . ILE A 1 94 ? -8.065 6.667 -5.691 1.00 97.94 94 ILE A N 1
ATOM 719 C CA . ILE A 1 94 ? -6.616 6.808 -5.848 1.00 97.94 94 ILE A CA 1
ATOM 720 C C . ILE A 1 94 ? -5.971 5.437 -6.093 1.00 97.94 94 ILE A C 1
ATOM 722 O O . ILE A 1 94 ? -5.167 5.300 -7.013 1.00 97.94 94 ILE A O 1
ATOM 726 N N . ILE A 1 95 ? -6.332 4.402 -5.329 1.00 98.50 95 ILE A N 1
ATOM 727 C CA . ILE A 1 95 ? -5.792 3.046 -5.529 1.00 98.50 95 ILE A CA 1
ATOM 728 C C . ILE A 1 95 ? -6.146 2.521 -6.927 1.00 98.50 95 ILE A C 1
ATOM 730 O O . ILE A 1 95 ? -5.276 2.006 -7.632 1.00 98.50 95 ILE A O 1
ATOM 734 N N . CYS A 1 96 ? -7.398 2.693 -7.357 1.00 98.44 96 CYS A N 1
ATOM 735 C CA . CYS A 1 96 ? -7.860 2.296 -8.687 1.00 98.44 96 CYS A CA 1
ATOM 736 C C . CYS A 1 96 ? -7.125 3.041 -9.810 1.00 98.44 96 CYS A C 1
ATOM 738 O O . CYS A 1 96 ? -6.688 2.416 -10.777 1.00 98.44 96 CYS A O 1
ATOM 740 N N . GLY A 1 97 ? -6.933 4.355 -9.670 1.00 98.31 97 GLY A N 1
ATOM 741 C CA . GLY A 1 97 ? -6.198 5.169 -10.639 1.00 98.31 97 GLY A CA 1
ATOM 742 C C . GLY A 1 97 ? -4.767 4.674 -10.839 1.00 98.31 97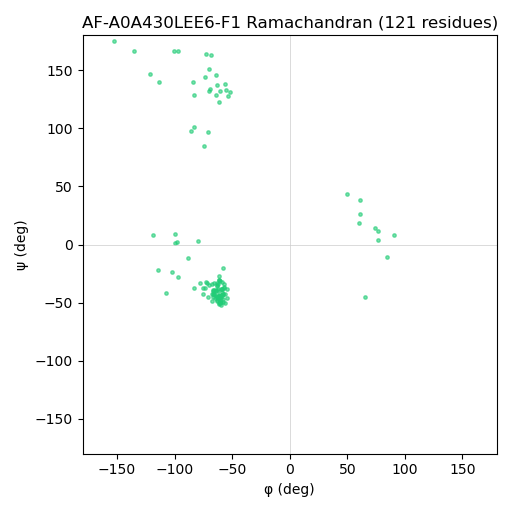 GLY A C 1
ATOM 743 O O . GLY A 1 97 ? -4.319 4.527 -11.971 1.00 98.31 97 GLY A O 1
ATOM 744 N N . TYR A 1 98 ? -4.075 4.317 -9.757 1.00 97.62 98 TYR A N 1
ATOM 745 C CA . TYR A 1 98 ? -2.723 3.758 -9.853 1.00 97.62 98 TYR A CA 1
ATOM 746 C C . TYR A 1 98 ? -2.710 2.335 -10.385 1.00 97.62 98 TYR A C 1
ATOM 748 O O . TYR A 1 98 ? -1.816 1.977 -11.135 1.00 97.62 98 TYR A O 1
ATOM 756 N N . ASN A 1 99 ? -3.735 1.536 -10.100 1.00 98.31 99 ASN A N 1
ATOM 757 C CA . ASN A 1 99 ? -3.887 0.237 -10.743 1.00 98.31 99 ASN A CA 1
ATOM 758 C C . ASN A 1 99 ? -4.011 0.359 -12.273 1.00 98.31 99 ASN A C 1
ATOM 760 O O . ASN A 1 99 ? -3.447 -0.469 -12.997 1.00 98.31 99 ASN A O 1
ATOM 764 N N . ALA A 1 100 ? -4.714 1.379 -12.771 1.00 98.31 100 ALA A N 1
ATOM 765 C CA . ALA A 1 100 ? -4.771 1.675 -14.199 1.00 98.31 100 ALA A CA 1
ATOM 766 C C . ALA A 1 100 ? -3.405 2.147 -14.733 1.00 98.31 100 ALA A C 1
ATOM 768 O O . ALA A 1 100 ? -2.914 1.593 -15.719 1.00 98.31 100 ALA A O 1
ATOM 769 N N . SER A 1 101 ? -2.756 3.096 -14.050 1.00 97.19 101 SER A N 1
ATOM 770 C CA . SER A 1 101 ? -1.431 3.614 -14.420 1.00 97.19 101 SER A CA 1
ATOM 771 C C . SER A 1 101 ? -0.350 2.530 -14.445 1.00 97.19 101 SER A C 1
ATOM 773 O O . SER A 1 101 ? 0.359 2.416 -15.442 1.00 97.19 101 SER A O 1
ATOM 775 N N . SER A 1 102 ? -0.271 1.658 -13.432 1.00 97.19 102 SER A N 1
ATOM 776 C CA . SER A 1 102 ? 0.671 0.532 -13.406 1.00 97.19 102 SER A CA 1
ATOM 777 C C . SER A 1 102 ? 0.539 -0.337 -14.656 1.00 97.19 102 SER A C 1
ATOM 779 O O . SER A 1 102 ? 1.537 -0.704 -15.272 1.00 97.19 102 SER A O 1
ATOM 781 N N . ARG A 1 103 ? -0.702 -0.665 -15.046 1.00 96.94 103 ARG A N 1
ATOM 782 C CA . ARG A 1 103 ? -0.983 -1.503 -16.221 1.00 96.94 103 ARG A CA 1
ATOM 783 C C . ARG A 1 103 ? -0.552 -0.805 -17.503 1.00 96.94 103 ARG A C 1
ATOM 785 O O . ARG A 1 103 ? 0.020 -1.460 -18.365 1.00 96.94 103 ARG A O 1
ATOM 792 N N . PHE A 1 104 ? -0.766 0.505 -17.602 1.00 97.06 104 PHE A N 1
ATOM 793 C CA . PHE A 1 104 ? -0.266 1.310 -18.714 1.00 97.06 104 PHE A CA 1
ATOM 794 C C . PHE A 1 104 ? 1.268 1.294 -18.783 1.00 97.06 104 PHE A C 1
ATOM 796 O O . PHE A 1 104 ? 1.826 0.982 -19.833 1.00 97.06 104 PHE A O 1
ATOM 803 N N . PHE A 1 105 ? 1.956 1.565 -17.668 1.00 95.62 105 PHE A N 1
ATOM 804 C CA . PHE A 1 105 ? 3.419 1.626 -17.638 1.00 95.62 105 PHE A CA 1
ATOM 805 C C . PHE A 1 105 ? 4.071 0.291 -17.985 1.00 95.62 105 PHE A C 1
ATOM 807 O O . PHE A 1 105 ? 4.999 0.259 -18.789 1.00 95.62 105 PHE A O 1
ATOM 814 N N . VAL A 1 106 ? 3.575 -0.804 -17.407 1.00 95.56 106 VAL A N 1
ATOM 815 C CA . VAL A 1 106 ? 4.129 -2.141 -17.645 1.00 95.56 106 VAL A CA 1
ATOM 816 C C . VAL A 1 106 ? 3.807 -2.622 -19.061 1.00 95.56 106 VAL A C 1
ATOM 818 O O . VAL A 1 106 ? 4.700 -3.111 -19.748 1.00 95.56 106 VAL A O 1
ATOM 821 N N . ALA A 1 107 ? 2.565 -2.458 -19.535 1.00 97.31 107 ALA A N 1
ATOM 822 C CA . ALA A 1 107 ? 2.165 -2.950 -20.856 1.00 97.31 107 ALA A CA 1
ATOM 823 C C . ALA A 1 107 ? 2.884 -2.237 -22.010 1.00 97.31 107 ALA A C 1
ATOM 825 O O . ALA A 1 107 ? 3.143 -2.858 -23.039 1.00 97.31 107 ALA A O 1
ATOM 826 N N . LEU A 1 108 ? 3.199 -0.948 -21.847 1.00 97.31 108 LEU A N 1
ATOM 827 C CA . LEU A 1 108 ? 3.856 -0.138 -22.876 1.00 97.31 108 LEU A CA 1
ATOM 828 C C . LEU A 1 108 ? 5.366 0.024 -22.666 1.00 97.31 108 LEU A C 1
ATOM 830 O O . LEU A 1 108 ? 5.982 0.817 -23.372 1.00 97.31 108 LEU A O 1
ATOM 834 N N . ASP A 1 109 ? 5.953 -0.707 -21.714 1.00 96.50 109 ASP A N 1
ATOM 835 C CA . ASP A 1 109 ? 7.384 -0.646 -21.388 1.00 96.50 109 ASP A CA 1
ATOM 836 C C . ASP A 1 109 ? 7.898 0.785 -21.176 1.00 96.50 109 ASP A C 1
ATOM 838 O O . ASP A 1 109 ? 8.946 1.201 -21.677 1.00 96.50 109 ASP A O 1
ATOM 842 N N . VAL A 1 110 ? 7.108 1.583 -20.457 1.00 94.81 110 VAL A N 1
ATOM 843 C CA . VAL A 1 110 ? 7.438 2.987 -20.228 1.00 94.81 110 VAL A CA 1
ATOM 844 C C . VAL A 1 110 ? 8.767 3.072 -19.480 1.00 94.81 110 VAL A C 1
ATOM 846 O O . VAL A 1 110 ? 8.971 2.393 -18.475 1.00 94.81 110 VAL A O 1
ATOM 849 N N . ALA A 1 111 ? 9.660 3.927 -19.983 1.00 92.94 111 ALA A N 1
ATOM 850 C CA . ALA A 1 111 ? 11.032 4.088 -19.502 1.00 92.94 111 ALA A CA 1
ATOM 851 C C . ALA A 1 111 ? 11.912 2.820 -19.583 1.00 92.94 111 ALA A C 1
ATOM 853 O O . ALA A 1 111 ? 12.940 2.780 -18.914 1.00 92.94 111 ALA A O 1
ATOM 854 N N . GLU A 1 112 ? 11.542 1.820 -20.397 1.00 95.25 112 GLU A N 1
ATOM 855 C CA . GLU A 1 112 ? 12.293 0.560 -20.578 1.00 95.25 112 GLU A CA 1
ATOM 856 C C . GLU A 1 112 ? 12.415 -0.244 -19.268 1.00 95.25 112 GLU A C 1
ATOM 858 O O . GLU A 1 112 ? 13.454 -0.820 -18.937 1.00 95.25 112 GLU A O 1
ATOM 863 N N . MET A 1 113 ? 11.342 -0.235 -18.469 1.00 92.38 113 MET A N 1
ATOM 864 C CA . MET A 1 113 ? 11.323 -0.762 -17.103 1.00 92.38 113 MET A CA 1
ATOM 865 C C . MET A 1 113 ? 10.339 -1.915 -16.869 1.00 92.38 113 MET A C 1
ATOM 867 O O . MET A 1 113 ? 10.169 -2.300 -15.710 1.00 92.38 113 MET A O 1
ATOM 871 N N . LYS A 1 114 ? 9.689 -2.500 -17.888 1.00 88.88 114 LYS A N 1
ATOM 872 C CA . LYS A 1 114 ? 8.688 -3.568 -17.646 1.00 88.88 114 LYS A CA 1
ATOM 873 C C . LYS A 1 114 ? 9.257 -4.788 -16.904 1.00 88.88 114 LYS A C 1
ATOM 875 O O . LYS A 1 114 ? 8.549 -5.404 -16.115 1.00 88.88 114 LYS A O 1
ATOM 880 N N . ASP A 1 115 ? 10.535 -5.099 -17.132 1.00 91.31 115 ASP A N 1
ATOM 881 C CA . ASP A 1 115 ? 11.251 -6.231 -16.525 1.00 91.31 115 ASP A CA 1
ATOM 882 C C . ASP A 1 115 ? 12.129 -5.801 -15.333 1.00 91.31 115 ASP A C 1
ATOM 884 O O . ASP A 1 115 ? 12.840 -6.610 -14.725 1.00 91.31 115 ASP A O 1
ATOM 888 N N . ALA A 1 116 ? 12.111 -4.510 -14.987 1.00 93.62 116 ALA A N 1
ATOM 889 C CA . ALA A 1 116 ? 12.900 -3.989 -13.886 1.00 93.62 116 ALA A CA 1
ATOM 890 C C . ALA A 1 116 ? 12.345 -4.488 -12.546 1.00 93.62 116 ALA A C 1
ATOM 892 O O . ALA A 1 116 ? 11.155 -4.404 -12.248 1.00 93.62 116 ALA A O 1
ATOM 893 N N . LYS A 1 117 ? 13.239 -4.984 -11.689 1.00 92.88 117 LYS A N 1
ATOM 894 C CA . LYS A 1 117 ? 12.860 -5.443 -10.351 1.00 92.88 117 LYS A CA 1
ATOM 895 C C . LYS A 1 117 ? 12.565 -4.260 -9.430 1.00 92.88 117 LYS A C 1
ATOM 897 O O . LYS A 1 117 ? 13.275 -3.255 -9.442 1.00 92.88 117 LYS A O 1
ATOM 902 N N . ILE A 1 118 ? 11.588 -4.439 -8.544 1.00 94.88 118 ILE A N 1
ATOM 903 C CA . ILE A 1 118 ? 11.334 -3.526 -7.425 1.00 94.88 118 ILE A CA 1
ATOM 904 C C . ILE A 1 118 ? 12.458 -3.671 -6.389 1.00 94.88 118 ILE A C 1
ATOM 906 O O . ILE A 1 118 ? 12.455 -4.572 -5.545 1.00 94.88 118 ILE A O 1
ATOM 910 N N . VAL A 1 119 ? 13.449 -2.786 -6.465 1.00 93.00 119 VAL A N 1
ATOM 911 C CA . VAL A 1 119 ? 14.617 -2.770 -5.571 1.00 93.00 119 VAL A CA 1
ATOM 912 C C . VAL A 1 119 ? 14.443 -1.777 -4.424 1.00 93.00 119 VAL A C 1
ATOM 914 O O . VAL A 1 119 ? 13.558 -0.922 -4.452 1.00 93.00 119 VAL A O 1
ATOM 917 N N . LYS A 1 120 ? 15.300 -1.878 -3.401 1.00 90.38 120 LYS A N 1
ATOM 918 C CA . LYS A 1 120 ? 15.368 -0.887 -2.321 1.00 90.38 120 LYS A CA 1
ATOM 919 C C . LYS A 1 120 ? 15.504 0.520 -2.917 1.00 90.38 120 LYS A C 1
ATOM 921 O O . LYS A 1 120 ? 16.327 0.738 -3.808 1.00 90.38 120 LYS A O 1
ATOM 926 N N . ALA A 1 121 ? 14.680 1.453 -2.445 1.00 81.69 121 ALA A N 1
ATOM 927 C CA . ALA A 1 121 ? 14.671 2.817 -2.958 1.00 81.69 121 ALA A CA 1
ATOM 928 C C . ALA A 1 121 ? 16.019 3.509 -2.693 1.00 81.69 121 ALA A C 1
ATOM 930 O O . ALA A 1 121 ? 16.587 3.379 -1.608 1.00 81.69 121 ALA A O 1
ATOM 931 N N . LYS A 1 122 ? 16.527 4.246 -3.688 1.00 73.94 122 LYS A N 1
ATOM 932 C CA . LYS A 1 122 ? 17.653 5.172 -3.510 1.00 73.94 122 LYS A CA 1
ATOM 933 C C . LYS A 1 122 ? 17.065 6.503 -3.037 1.00 73.94 122 LYS A C 1
ATOM 935 O O . LYS A 1 122 ? 16.491 7.222 -3.853 1.00 73.94 122 LYS A O 1
ATOM 940 N N . LEU A 1 123 ? 17.102 6.734 -1.726 1.00 76.12 123 LEU A N 1
ATOM 941 C CA . LEU A 1 123 ? 16.460 7.861 -1.037 1.00 76.12 123 LEU A CA 1
ATOM 942 C C . LEU A 1 123 ? 17.431 9.016 -0.798 1.00 76.12 123 LEU A C 1
ATOM 944 O O . LEU A 1 123 ? 18.621 8.725 -0.545 1.00 76.12 123 LEU A O 1
#